Protein AF-A0A6B3EW82-F1 (afdb_monomer_lite)

Radius of gyration: 13.84 Å; chains: 1; bounding box: 27×20×46 Å

Foldseek 3Di:
DDDDDPVPDDFQPQVVLVCQLVLVQCVPPLQRDPVSSVLCVQLSDRHPVSVVVSSVCPDPVNVVVVVSVVSNVD

Secondary structure (DSSP, 8-state):
-PPP-STTPPTT-HHHHHHHHTT--TTSTTT-SHHHHHHHHHH---SHHHHHHHHHHSSHHHHHTTTTHHHH--

pLDDT: mean 92.71, std 6.21, range [66.0, 98.44]

Sequence (74 aa):
GEAPDIDAIEPGDPKTYQLIRSTETLGCFQIESPGQRDLVGRLQPSTFHDLVVDISLFRPGPVAADMVRPFIEA

Structure (mmCIF, N/CA/C/O backbone):
data_AF-A0A6B3EW82-F1
#
_entry.id   AF-A0A6B3EW82-F1
#
loop_
_atom_site.group_PDB
_atom_site.id
_atom_site.type_symbol
_atom_site.label_atom_id
_atom_site.label_alt_id
_atom_site.label_comp_id
_atom_site.label_asym_id
_atom_site.label_entity_id
_atom_site.label_seq_id
_atom_site.pdbx_PDB_ins_code
_atom_site.Cartn_x
_atom_site.Cartn_y
_atom_site.Cartn_z
_atom_site.occupancy
_atom_site.B_iso_or_equiv
_atom_site.auth_seq_id
_atom_site.auth_comp_id
_atom_site.auth_asym_id
_atom_site.auth_atom_id
_atom_site.pdbx_PDB_model_num
ATOM 1 N N . GLY A 1 1 ? -7.071 3.934 28.571 1.00 80.56 1 GLY A N 1
ATOM 2 C CA . GLY A 1 1 ? -7.758 3.221 27.482 1.00 80.56 1 GLY A CA 1
ATOM 3 C C . GLY A 1 1 ? -7.240 1.807 27.464 1.00 80.56 1 GLY A C 1
ATOM 4 O O . GLY A 1 1 ? -6.088 1.616 27.837 1.00 80.56 1 GLY A O 1
ATOM 5 N N . GLU A 1 2 ? -8.077 0.847 27.098 1.00 90.50 2 GLU A N 1
ATOM 6 C CA . GLU A 1 2 ? -7.637 -0.532 26.871 1.00 90.50 2 GLU A CA 1
ATOM 7 C C . GLU A 1 2 ? -6.829 -0.617 25.570 1.00 90.50 2 GLU A C 1
ATOM 9 O O . GLU A 1 2 ? -7.038 0.180 24.651 1.00 90.50 2 GLU A O 1
ATOM 14 N N . ALA A 1 3 ? -5.864 -1.537 25.522 1.00 93.75 3 ALA A N 1
ATOM 15 C CA . ALA A 1 3 ? -5.106 -1.800 24.306 1.00 93.75 3 ALA A CA 1
ATOM 16 C C . ALA A 1 3 ? -6.018 -2.490 23.273 1.00 93.75 3 ALA A C 1
ATOM 18 O O . ALA A 1 3 ? -6.790 -3.366 23.666 1.00 93.75 3 ALA A O 1
ATOM 19 N N . PRO A 1 4 ? -5.946 -2.131 21.979 1.00 91.75 4 PRO A N 1
ATOM 20 C CA . PRO A 1 4 ? -6.688 -2.839 20.942 1.00 91.75 4 PRO A CA 1
ATOM 21 C C . PRO A 1 4 ? -6.239 -4.301 20.841 1.00 91.75 4 PRO A C 1
ATOM 23 O O . PRO A 1 4 ? -5.038 -4.576 20.845 1.00 91.75 4 PRO A O 1
ATOM 26 N N . ASP A 1 5 ? -7.196 -5.215 20.699 1.00 95.50 5 ASP A N 1
ATOM 27 C CA . ASP A 1 5 ? -6.933 -6.598 20.304 1.00 95.50 5 ASP A CA 1
ATOM 28 C C . ASP A 1 5 ? -6.816 -6.664 18.775 1.00 95.50 5 ASP A C 1
ATOM 30 O O . ASP A 1 5 ? -7.790 -6.437 18.057 1.00 95.50 5 ASP A O 1
ATOM 34 N N . ILE A 1 6 ? -5.603 -6.913 18.279 1.00 93.62 6 ILE A N 1
ATOM 35 C CA . ILE A 1 6 ? -5.302 -6.926 16.843 1.00 93.62 6 ILE A CA 1
ATOM 36 C C . ILE A 1 6 ? -5.896 -8.163 16.159 1.00 93.62 6 ILE A C 1
ATOM 38 O O . ILE A 1 6 ? -6.319 -8.069 15.008 1.00 93.62 6 ILE A O 1
ATOM 42 N N . ASP A 1 7 ? -5.975 -9.294 16.864 1.00 95.44 7 ASP A N 1
ATOM 43 C CA . ASP A 1 7 ? -6.468 -10.556 16.301 1.00 95.4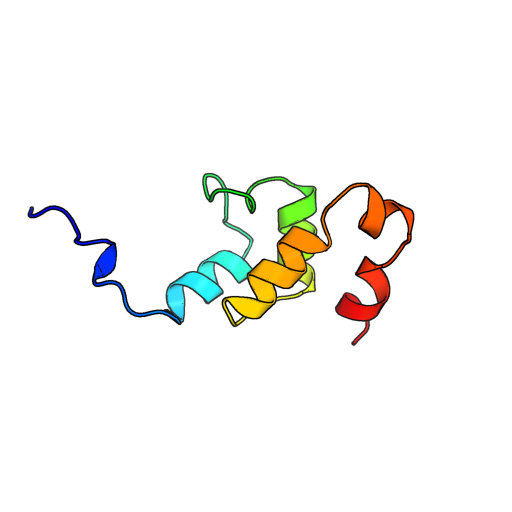4 7 ASP A CA 1
ATOM 44 C C . ASP A 1 7 ? -7.996 -10.547 16.119 1.00 95.44 7 ASP A C 1
ATOM 46 O O . ASP A 1 7 ? -8.543 -11.342 15.356 1.00 95.44 7 ASP A O 1
ATOM 50 N N . ALA A 1 8 ? -8.684 -9.613 16.783 1.00 94.94 8 ALA A N 1
ATOM 51 C CA . ALA A 1 8 ? -10.123 -9.397 16.672 1.00 94.94 8 ALA A CA 1
ATOM 52 C C . ALA A 1 8 ? -10.518 -8.374 15.586 1.00 94.94 8 ALA A C 1
ATOM 54 O O . ALA A 1 8 ? -11.699 -8.043 15.456 1.00 94.94 8 ALA A O 1
ATOM 55 N N . ILE A 1 9 ? -9.561 -7.829 14.824 1.00 92.44 9 ILE A N 1
ATOM 56 C CA . ILE A 1 9 ? -9.855 -6.849 13.771 1.00 92.44 9 ILE A CA 1
ATOM 57 C C . ILE A 1 9 ? -10.462 -7.552 12.554 1.00 92.44 9 ILE A C 1
ATOM 59 O O . ILE A 1 9 ? -9.834 -8.402 11.923 1.00 92.44 9 ILE A O 1
ATOM 63 N N . GLU A 1 10 ? -11.668 -7.131 12.176 1.00 93.44 10 GLU A N 1
ATOM 64 C CA . GLU A 1 10 ? -12.329 -7.608 10.961 1.00 93.44 10 GLU A CA 1
ATOM 65 C C . GLU A 1 10 ? -11.561 -7.173 9.695 1.00 93.44 10 GLU A C 1
ATOM 67 O O . GLU A 1 10 ? -11.215 -5.993 9.544 1.00 93.44 10 GLU A O 1
ATOM 72 N N . PRO A 1 11 ? -11.316 -8.087 8.739 1.00 92.69 11 PRO A N 1
ATOM 73 C CA . PRO A 1 11 ? -10.743 -7.731 7.449 1.00 92.69 11 PRO A CA 1
ATOM 74 C C . PRO A 1 11 ? -11.677 -6.822 6.644 1.00 92.69 11 PRO A C 1
ATOM 76 O O . PRO A 1 11 ? -12.898 -6.885 6.758 1.00 92.69 11 PRO A O 1
ATOM 79 N N . GLY A 1 12 ? -11.109 -6.038 5.727 1.00 92.88 12 GLY A N 1
ATOM 80 C CA . GLY A 1 12 ? -11.927 -5.325 4.740 1.00 92.88 12 GLY A CA 1
ATOM 81 C C . GLY A 1 12 ? -12.396 -3.930 5.163 1.00 92.88 12 GLY A C 1
ATOM 82 O O . GLY A 1 12 ? -13.281 -3.393 4.504 1.00 92.88 12 GLY A O 1
ATOM 83 N N . ASP A 1 13 ? -11.822 -3.330 6.214 1.00 96.19 13 ASP A N 1
ATOM 84 C CA . ASP A 1 13 ? -12.201 -1.984 6.666 1.00 96.19 13 ASP A CA 1
ATOM 85 C C . ASP A 1 13 ? -12.108 -0.938 5.530 1.00 96.19 13 ASP A C 1
ATOM 87 O O . ASP A 1 13 ? -11.005 -0.613 5.074 1.00 96.19 13 ASP A O 1
ATOM 91 N N . PRO A 1 14 ? -13.235 -0.343 5.087 1.00 96.19 14 PRO A N 1
ATOM 92 C CA . PRO A 1 14 ? -13.234 0.597 3.970 1.00 96.19 14 PRO A CA 1
ATOM 93 C C . PRO A 1 14 ? -12.379 1.843 4.211 1.00 96.19 14 PRO A C 1
ATOM 95 O O . PRO A 1 14 ? -11.845 2.405 3.253 1.00 96.19 14 PRO A O 1
ATOM 98 N N . LYS A 1 15 ? -12.236 2.291 5.466 1.00 97.19 15 LYS A N 1
ATOM 99 C CA . LYS A 1 15 ? -11.439 3.486 5.789 1.00 97.19 15 LYS A CA 1
ATOM 100 C C . LYS A 1 15 ? -9.947 3.228 5.606 1.00 97.19 15 LYS A C 1
ATOM 102 O O . LYS A 1 15 ? -9.247 4.095 5.090 1.00 97.19 15 LYS A O 1
ATOM 107 N N . THR A 1 16 ? -9.483 2.029 5.940 1.00 97.25 16 THR A N 1
ATOM 108 C CA . THR A 1 16 ? -8.109 1.584 5.699 1.00 97.25 16 THR A CA 1
ATOM 109 C C . THR A 1 16 ? -7.781 1.619 4.207 1.00 97.25 16 THR A C 1
ATOM 111 O O . THR A 1 16 ? -6.797 2.242 3.813 1.00 97.25 16 THR A O 1
ATOM 114 N N . TYR A 1 17 ? -8.631 1.056 3.342 1.00 98.00 17 TYR A N 1
ATOM 115 C CA . TYR A 1 17 ? -8.392 1.113 1.891 1.00 98.00 17 TYR A CA 1
ATOM 116 C C . TYR A 1 17 ? -8.532 2.528 1.317 1.00 98.00 17 TYR A C 1
ATOM 118 O O . TYR A 1 17 ? -7.870 2.863 0.340 1.00 98.00 17 TYR A O 1
ATOM 126 N N . GLN A 1 18 ? -9.358 3.397 1.906 1.00 98.19 18 GLN A N 1
ATOM 127 C CA . GLN A 1 18 ? -9.395 4.814 1.524 1.00 98.19 18 GLN A CA 1
ATOM 128 C C . GLN A 1 18 ? -8.080 5.535 1.852 1.00 9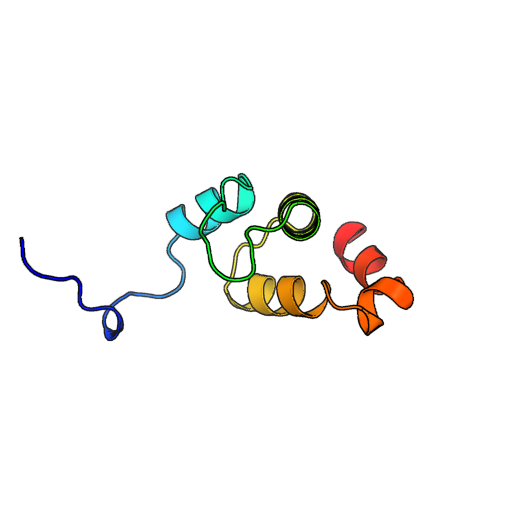8.19 18 GLN A C 1
ATOM 130 O O . GLN A 1 18 ? -7.562 6.229 0.982 1.00 98.19 18 GLN A O 1
ATOM 135 N N . LEU A 1 19 ? -7.519 5.330 3.050 1.00 98.44 19 LEU A N 1
ATOM 136 C CA . LEU A 1 19 ? -6.217 5.886 3.446 1.00 98.44 19 LEU A CA 1
ATOM 137 C C . LEU A 1 19 ? -5.090 5.388 2.533 1.00 98.44 19 LEU A C 1
ATOM 139 O O . LEU A 1 19 ? -4.258 6.161 2.073 1.00 98.44 19 LEU A O 1
ATOM 143 N N . ILE A 1 20 ? -5.070 4.089 2.243 1.00 98.38 20 ILE A N 1
ATOM 144 C CA . ILE A 1 20 ? -4.061 3.508 1.358 1.00 98.38 20 ILE A CA 1
ATOM 145 C C . ILE A 1 20 ? -4.147 4.145 -0.035 1.00 98.38 20 ILE A C 1
ATOM 147 O O . ILE A 1 20 ? -3.140 4.609 -0.569 1.00 98.38 20 ILE A O 1
ATOM 151 N N . ARG A 1 21 ? -5.354 4.230 -0.607 1.00 97.88 21 ARG A N 1
ATOM 152 C CA . ARG A 1 21 ? -5.589 4.800 -1.942 1.00 97.88 21 ARG A CA 1
ATOM 153 C C . ARG A 1 21 ? -5.369 6.311 -2.027 1.00 97.88 21 ARG A C 1
ATOM 155 O O . ARG A 1 21 ? -5.126 6.802 -3.128 1.00 97.88 21 ARG A O 1
ATOM 162 N N . SER A 1 22 ? -5.413 7.041 -0.905 1.00 98.12 22 SER A N 1
ATOM 163 C CA . SER A 1 22 ? -5.016 8.458 -0.864 1.00 98.12 22 SER A CA 1
ATOM 164 C C . SER A 1 22 ? -3.504 8.646 -0.989 1.00 98.12 22 SER A C 1
ATOM 166 O O . SER A 1 22 ? -3.040 9.766 -1.198 1.00 98.12 22 SER A O 1
ATOM 168 N N . THR A 1 23 ? -2.728 7.558 -0.910 1.00 97.88 23 THR A N 1
ATOM 169 C CA . THR A 1 23 ? -1.261 7.533 -0.877 1.00 97.88 23 THR A CA 1
ATOM 170 C C . THR A 1 23 ? -0.663 8.178 0.375 1.00 97.88 23 THR A C 1
ATOM 172 O O . THR A 1 23 ? 0.544 8.385 0.431 1.00 97.88 23 THR A O 1
ATOM 175 N N . GLU A 1 24 ? -1.443 8.486 1.415 1.00 98.06 24 GLU A N 1
ATOM 176 C CA . GLU A 1 24 ? -0.960 9.068 2.681 1.00 98.06 24 GLU A CA 1
ATOM 177 C C . GLU A 1 24 ? -0.422 7.993 3.642 1.00 98.06 24 GLU A C 1
ATOM 179 O O . GLU A 1 24 ? -0.781 7.916 4.811 1.00 98.06 24 GLU A O 1
ATOM 184 N N . THR A 1 25 ? 0.468 7.143 3.134 1.00 98.19 25 THR A N 1
ATOM 185 C CA . THR A 1 25 ? 0.921 5.898 3.774 1.00 98.19 25 THR A CA 1
ATOM 186 C C . THR A 1 25 ? 2.294 6.011 4.442 1.00 98.19 25 THR A C 1
ATOM 188 O O . THR A 1 25 ? 2.996 5.016 4.624 1.00 98.19 25 THR A O 1
ATOM 191 N N . LEU A 1 26 ? 2.730 7.223 4.793 1.00 97.81 26 LEU A N 1
ATOM 192 C CA . LEU A 1 26 ? 3.997 7.406 5.502 1.00 97.81 26 LEU A CA 1
ATOM 193 C C . LEU A 1 26 ? 3.927 6.726 6.881 1.00 97.81 26 LEU A C 1
ATOM 195 O O . LEU A 1 26 ? 3.043 7.041 7.675 1.00 97.81 26 LEU A O 1
ATOM 199 N N . GLY A 1 27 ? 4.861 5.815 7.167 1.00 97.69 27 GLY A N 1
ATOM 200 C CA . GLY A 1 27 ? 4.851 5.000 8.386 1.00 97.69 27 GLY A CA 1
ATOM 201 C C . GLY A 1 27 ? 3.999 3.730 8.287 1.00 97.69 27 GLY A C 1
ATOM 202 O O . GLY A 1 27 ? 3.919 2.974 9.255 1.00 97.69 27 GLY A O 1
ATOM 203 N N . CYS A 1 28 ? 3.377 3.460 7.135 1.00 97.88 28 CYS A N 1
ATOM 204 C CA . CYS A 1 28 ? 2.716 2.189 6.865 1.00 97.88 28 CYS A CA 1
ATOM 205 C C . CYS A 1 28 ? 3.724 1.194 6.279 1.00 97.88 28 CYS A C 1
ATOM 207 O O . CYS A 1 28 ? 4.275 1.400 5.195 1.00 97.88 28 CYS A O 1
ATOM 209 N N . PHE A 1 29 ? 3.936 0.083 6.985 1.00 97.75 29 PHE A N 1
ATOM 210 C CA . PHE A 1 29 ? 4.893 -0.948 6.591 1.00 97.75 29 PHE A CA 1
ATOM 211 C C . PHE A 1 29 ? 4.688 -1.416 5.139 1.00 97.75 29 PHE A C 1
ATOM 213 O O . PHE A 1 29 ? 3.569 -1.663 4.700 1.00 97.75 29 PHE A O 1
ATOM 220 N N . GLN A 1 30 ? 5.797 -1.543 4.405 1.00 97.12 30 GLN A N 1
ATOM 221 C CA . GLN A 1 30 ? 5.898 -1.905 2.981 1.00 97.12 30 GLN A CA 1
ATOM 222 C C . GLN A 1 30 ? 5.314 -0.915 1.968 1.00 97.12 30 GLN A C 1
ATOM 224 O O . GLN A 1 30 ? 5.791 -0.925 0.840 1.00 97.12 30 GLN A O 1
ATOM 229 N N . ILE A 1 31 ? 4.361 -0.052 2.338 1.00 97.62 31 ILE A N 1
ATOM 230 C CA . ILE A 1 31 ? 3.645 0.837 1.403 1.00 97.62 31 ILE A CA 1
ATOM 231 C C . ILE A 1 31 ? 4.006 2.329 1.516 1.00 97.62 31 ILE A C 1
ATOM 233 O O . ILE A 1 31 ? 3.294 3.179 0.991 1.00 97.62 31 ILE A O 1
ATOM 237 N N . GLU A 1 32 ? 5.118 2.669 2.171 1.00 98.00 32 GLU A N 1
ATOM 238 C CA . GLU A 1 32 ? 5.506 4.061 2.473 1.00 98.00 32 GLU A CA 1
ATOM 239 C C . GLU A 1 32 ? 6.455 4.726 1.459 1.00 98.00 32 GLU A C 1
ATOM 241 O O . GLU A 1 32 ? 6.545 5.956 1.405 1.00 98.00 32 GLU A O 1
ATOM 246 N N . SER A 1 33 ? 7.208 3.943 0.678 1.00 96.25 33 SER A N 1
ATOM 247 C CA . SER A 1 33 ? 8.259 4.501 -0.185 1.00 96.25 33 SER A CA 1
ATOM 248 C C . SER A 1 33 ? 7.669 5.311 -1.351 1.00 96.25 33 SER A C 1
ATOM 250 O O . SER A 1 33 ? 6.577 4.984 -1.815 1.00 96.25 33 SER A O 1
ATOM 252 N N . PRO A 1 34 ? 8.367 6.332 -1.890 1.00 96.06 34 PRO A N 1
ATOM 253 C CA . PRO A 1 34 ? 7.824 7.165 -2.967 1.00 96.06 34 PRO A CA 1
ATOM 254 C C . PRO A 1 34 ? 7.338 6.379 -4.195 1.00 96.06 34 PRO A C 1
ATOM 256 O O . PRO A 1 34 ? 6.246 6.639 -4.686 1.00 96.06 34 PRO A O 1
ATOM 259 N N . GLY A 1 35 ? 8.112 5.394 -4.665 1.00 93.75 35 GLY A N 1
ATOM 260 C CA . GLY A 1 35 ? 7.718 4.588 -5.827 1.00 93.75 35 GLY A CA 1
ATOM 261 C C . GLY A 1 35 ? 6.558 3.634 -5.534 1.00 93.75 35 GLY A C 1
ATOM 262 O O . GLY A 1 35 ? 5.701 3.426 -6.384 1.00 93.75 35 GLY A O 1
ATOM 263 N N . GLN A 1 36 ? 6.483 3.114 -4.310 1.00 95.88 36 GLN A N 1
ATOM 264 C CA . GLN A 1 36 ? 5.364 2.281 -3.881 1.00 95.88 36 GLN A CA 1
ATOM 265 C C . GLN A 1 36 ? 4.072 3.096 -3.740 1.00 95.88 36 GLN A C 1
ATOM 267 O O . GLN A 1 36 ? 3.002 2.630 -4.112 1.00 95.88 36 GLN A O 1
ATOM 272 N N . ARG A 1 37 ? 4.168 4.333 -3.241 1.00 96.94 37 ARG A N 1
ATOM 273 C CA . ARG A 1 37 ? 3.042 5.274 -3.160 1.00 96.94 37 ARG A CA 1
ATOM 274 C C . ARG A 1 37 ? 2.512 5.648 -4.543 1.00 96.94 37 ARG A C 1
ATOM 276 O O . ARG A 1 37 ? 1.299 5.727 -4.708 1.00 96.94 37 ARG A O 1
ATOM 283 N N . ASP A 1 38 ? 3.397 5.828 -5.527 1.00 94.75 38 ASP A N 1
ATOM 284 C CA . ASP A 1 38 ? 3.004 6.012 -6.931 1.00 94.75 38 ASP A CA 1
ATOM 285 C C . ASP A 1 38 ? 2.241 4.790 -7.461 1.00 94.75 38 ASP A C 1
ATOM 287 O O . ASP A 1 38 ? 1.143 4.935 -7.999 1.00 94.75 38 ASP A O 1
ATOM 291 N N . LEU A 1 39 ? 2.768 3.580 -7.232 1.00 94.25 39 LEU A N 1
ATOM 292 C CA . LEU A 1 39 ? 2.125 2.347 -7.683 1.00 94.25 39 LEU A CA 1
ATOM 293 C C . LEU A 1 39 ? 0.734 2.154 -7.064 1.00 94.25 39 LEU A C 1
ATOM 295 O O . LEU A 1 39 ? -0.234 1.972 -7.801 1.00 94.25 39 LEU A O 1
ATOM 299 N N . VAL A 1 40 ? 0.616 2.296 -5.741 1.00 96.62 40 VAL A N 1
ATOM 300 C CA . VAL A 1 40 ? -0.663 2.231 -5.013 1.00 96.62 40 VAL A CA 1
ATOM 301 C C . VAL A 1 40 ? -1.651 3.273 -5.536 1.00 96.62 40 VAL A C 1
ATOM 303 O O . VAL A 1 40 ? -2.831 2.976 -5.730 1.00 96.62 40 VAL A O 1
ATOM 306 N N . GLY A 1 41 ? -1.177 4.495 -5.800 1.00 95.69 41 GLY A N 1
ATOM 307 C CA . GLY A 1 41 ? -1.991 5.564 -6.372 1.00 95.69 41 GLY A CA 1
ATOM 308 C C . GLY A 1 41 ? -2.560 5.204 -7.745 1.00 95.69 41 GLY A C 1
ATOM 309 O O . GLY A 1 41 ? -3.699 5.563 -8.041 1.00 95.69 41 GLY A O 1
ATOM 310 N N . ARG A 1 42 ? -1.809 4.451 -8.555 1.00 94.31 42 ARG A N 1
ATOM 311 C CA . ARG A 1 42 ? -2.227 4.000 -9.890 1.00 94.31 42 ARG A CA 1
ATOM 312 C C . ARG A 1 42 ? -3.120 2.755 -9.848 1.00 94.31 42 ARG A C 1
ATOM 314 O O . ARG A 1 42 ? -4.086 2.709 -10.598 1.00 94.31 42 ARG A O 1
ATOM 321 N N . LEU A 1 43 ? -2.827 1.784 -8.979 1.00 94.56 43 LEU A N 1
ATOM 322 C CA . LEU A 1 43 ? -3.568 0.516 -8.883 1.00 94.56 43 LEU A CA 1
ATOM 323 C C . LEU A 1 43 ? -4.846 0.604 -8.039 1.00 94.56 43 LEU A C 1
ATOM 325 O O . LEU A 1 43 ? -5.734 -0.227 -8.199 1.00 94.56 43 LEU A O 1
ATOM 329 N N . GLN A 1 44 ? -4.961 1.603 -7.158 1.00 96.12 44 GLN A N 1
ATOM 330 C CA . GLN A 1 44 ? -6.151 1.852 -6.335 1.00 96.12 44 GLN A CA 1
ATOM 331 C C . GLN A 1 44 ? -6.679 0.592 -5.600 1.00 96.12 44 GLN A C 1
ATOM 333 O O . GLN A 1 44 ? -7.864 0.263 -5.724 1.00 96.12 44 GLN A O 1
ATOM 338 N N . PRO A 1 45 ? -5.847 -0.100 -4.793 1.00 96.25 45 PRO A N 1
ATOM 339 C CA . PRO A 1 45 ? -6.212 -1.367 -4.159 1.00 96.25 45 PRO A CA 1
ATOM 340 C C . PRO A 1 45 ? -7.441 -1.235 -3.251 1.00 96.25 45 PRO A C 1
ATOM 342 O O . PRO A 1 45 ? -7.558 -0.307 -2.447 1.00 96.25 45 PRO A O 1
ATOM 345 N N . SER A 1 46 ? -8.355 -2.194 -3.360 1.00 96.25 46 SER A N 1
ATOM 346 C CA . SER A 1 46 ? -9.641 -2.224 -2.651 1.00 96.25 46 SER A CA 1
ATOM 347 C C . SER A 1 46 ? -9.810 -3.445 -1.746 1.00 96.25 46 SER A C 1
ATOM 349 O O . SER A 1 46 ? -10.717 -3.482 -0.915 1.00 96.25 46 SER A O 1
ATOM 351 N N . THR A 1 47 ? -8.929 -4.434 -1.895 1.00 96.19 47 THR A N 1
ATOM 352 C CA . THR A 1 47 ? -8.919 -5.667 -1.114 1.00 96.19 47 THR A CA 1
ATOM 353 C C . THR A 1 47 ? -7.519 -5.998 -0.609 1.00 96.19 47 THR A C 1
ATOM 355 O O . THR A 1 47 ? -6.509 -5.483 -1.093 1.00 96.19 47 THR A O 1
ATOM 358 N N . PHE A 1 48 ? -7.443 -6.918 0.353 1.00 95.81 48 PHE A N 1
ATOM 359 C CA . PHE A 1 48 ? -6.161 -7.428 0.835 1.00 95.81 48 PHE A CA 1
ATOM 360 C C . PHE A 1 48 ? -5.383 -8.144 -0.278 1.00 95.81 48 PHE A C 1
ATOM 362 O O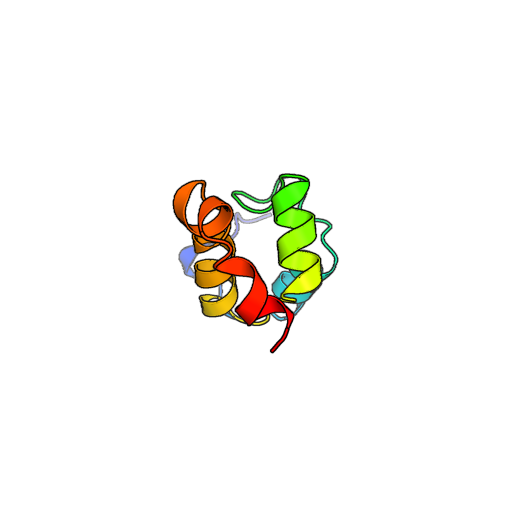 . PHE A 1 48 ? -4.160 -8.066 -0.332 1.00 95.81 48 PHE A O 1
ATOM 369 N N . HIS A 1 49 ? -6.088 -8.815 -1.194 1.00 96.12 49 HIS A N 1
ATOM 370 C CA . HIS A 1 49 ? -5.461 -9.471 -2.336 1.00 96.12 49 HIS A CA 1
ATOM 371 C C . HIS A 1 49 ? -4.776 -8.460 -3.264 1.00 96.12 49 HIS A C 1
ATOM 373 O O . HIS A 1 49 ? -3.638 -8.690 -3.669 1.00 96.12 49 HIS A O 1
ATOM 379 N N . ASP A 1 50 ? -5.416 -7.315 -3.518 1.00 95.56 50 ASP A N 1
ATOM 380 C CA . ASP A 1 50 ? -4.841 -6.245 -4.341 1.00 95.56 50 ASP A CA 1
ATOM 381 C C . ASP A 1 50 ? -3.523 -5.739 -3.736 1.00 95.56 50 ASP A C 1
ATOM 383 O O . ASP A 1 50 ? -2.544 -5.556 -4.453 1.00 95.56 50 ASP A O 1
ATOM 387 N N . LEU A 1 51 ? -3.459 -5.597 -2.405 1.00 96.19 51 LEU A N 1
ATOM 388 C CA . LEU A 1 51 ? -2.232 -5.211 -1.694 1.00 96.19 51 LEU A CA 1
ATOM 389 C C . LEU A 1 51 ? -1.114 -6.243 -1.839 1.00 96.19 51 LEU A C 1
ATOM 391 O O . LEU A 1 51 ? 0.045 -5.880 -2.034 1.00 96.19 51 LEU A O 1
ATOM 395 N N . VAL A 1 52 ? -1.448 -7.533 -1.754 1.00 96.19 52 VAL A N 1
ATOM 396 C CA . VAL A 1 52 ? -0.473 -8.611 -1.963 1.00 96.19 52 VAL A CA 1
ATOM 397 C C . VAL A 1 52 ? 0.094 -8.556 -3.383 1.00 96.19 52 VAL A C 1
ATOM 399 O O . VAL A 1 52 ? 1.305 -8.721 -3.558 1.00 96.19 52 VAL A O 1
ATOM 402 N N . VAL A 1 53 ? -0.751 -8.308 -4.388 1.00 93.56 53 VAL A N 1
ATOM 403 C CA . VAL A 1 53 ? -0.331 -8.154 -5.789 1.00 93.56 53 VAL A CA 1
ATOM 404 C C . VAL A 1 53 ? 0.560 -6.923 -5.956 1.00 93.56 53 VAL A C 1
ATOM 406 O O . VAL A 1 53 ? 1.673 -7.059 -6.460 1.00 93.56 53 VAL A O 1
ATOM 409 N N . ASP A 1 54 ? 0.124 -5.760 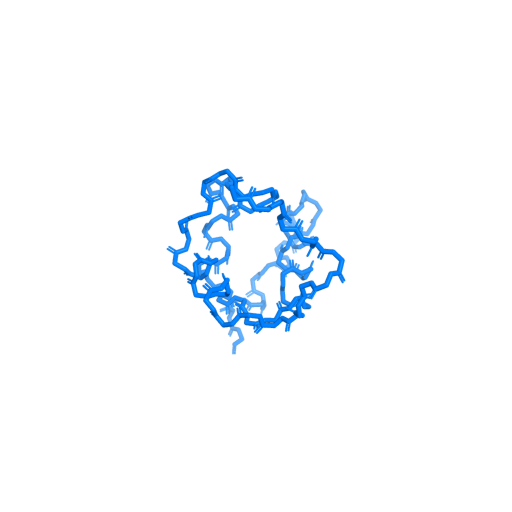-5.475 1.00 94.81 54 ASP A N 1
ATOM 410 C CA . ASP A 1 54 ? 0.844 -4.484 -5.567 1.00 94.81 54 ASP A CA 1
ATOM 411 C C . ASP A 1 54 ? 2.269 -4.592 -4.979 1.00 94.81 54 ASP A C 1
ATOM 413 O O . ASP A 1 54 ? 3.268 -4.397 -5.678 1.00 94.81 54 ASP A O 1
ATOM 417 N N . ILE A 1 55 ? 2.382 -5.071 -3.735 1.00 94.81 55 ILE A N 1
ATOM 418 C CA . ILE A 1 55 ? 3.671 -5.271 -3.047 1.00 94.81 55 ILE A CA 1
ATOM 419 C C . ILE A 1 55 ? 4.550 -6.310 -3.767 1.00 94.81 55 ILE A C 1
ATOM 421 O O . ILE A 1 55 ? 5.784 -6.256 -3.717 1.00 94.81 55 ILE A O 1
ATOM 425 N N . SER A 1 56 ? 3.941 -7.298 -4.426 1.00 93.69 56 SER A N 1
ATOM 426 C CA . SER A 1 56 ? 4.681 -8.306 -5.192 1.00 93.69 56 SER A CA 1
ATOM 427 C C . SER A 1 56 ? 5.224 -7.749 -6.509 1.00 93.69 56 SER A C 1
ATOM 429 O O . SER A 1 56 ? 6.316 -8.149 -6.920 1.00 93.69 56 SER A O 1
ATOM 431 N N . LEU A 1 57 ? 4.498 -6.824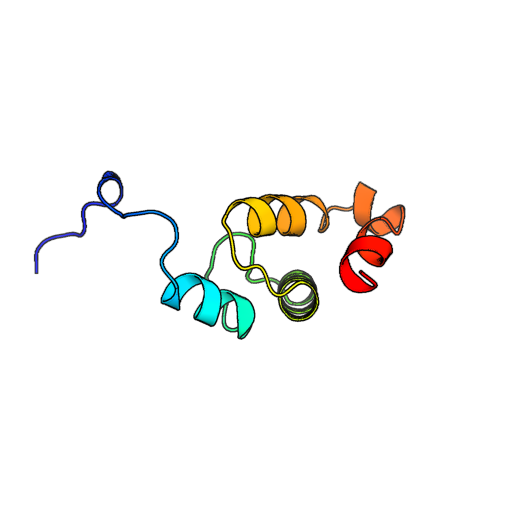 -7.147 1.00 90.56 57 LEU A N 1
ATOM 432 C CA . LEU A 1 57 ? 4.905 -6.140 -8.376 1.00 90.56 57 LEU A CA 1
ATOM 433 C C . LEU A 1 57 ? 6.038 -5.137 -8.133 1.00 90.56 57 LEU A C 1
ATOM 435 O O . LEU A 1 57 ? 6.908 -4.984 -8.989 1.00 90.56 57 LEU A O 1
ATOM 439 N N . PHE A 1 58 ? 6.094 -4.499 -6.965 1.00 89.81 58 PHE A N 1
ATOM 440 C CA . PHE A 1 58 ? 7.154 -3.546 -6.629 1.00 89.81 58 PHE A CA 1
ATOM 441 C C . PHE A 1 58 ? 8.431 -4.228 -6.112 1.00 89.81 58 PHE A C 1
ATOM 443 O O . PHE A 1 58 ? 8.913 -4.012 -4.997 1.00 89.81 58 PHE A O 1
ATOM 450 N N . ARG A 1 59 ? 9.000 -5.106 -6.942 1.00 89.38 59 ARG A N 1
ATOM 451 C CA . ARG A 1 59 ? 10.253 -5.826 -6.675 1.00 89.38 59 ARG A CA 1
ATOM 452 C C . ARG A 1 59 ? 11.181 -5.747 -7.891 1.00 89.38 59 ARG A C 1
ATOM 454 O O . ARG A 1 59 ? 10.684 -5.647 -9.012 1.00 89.38 59 ARG A O 1
ATOM 461 N N . PRO A 1 60 ? 12.516 -5.857 -7.720 1.00 85.88 60 PRO A N 1
ATOM 462 C CA . PRO A 1 60 ? 13.465 -5.654 -8.819 1.00 85.88 60 PRO A CA 1
ATOM 463 C C . PRO A 1 60 ? 13.193 -6.509 -10.062 1.00 85.88 60 PRO A C 1
ATOM 465 O O . PRO A 1 60 ? 13.287 -6.004 -11.172 1.00 85.88 60 PRO A O 1
ATOM 468 N N . GLY A 1 61 ? 12.822 -7.782 -9.883 1.00 90.94 61 GLY A N 1
ATOM 469 C CA . GLY A 1 61 ? 12.506 -8.683 -10.997 1.00 90.94 61 GLY A CA 1
ATOM 470 C C . GLY A 1 61 ? 11.280 -8.229 -11.800 1.00 90.94 61 GLY A C 1
ATOM 471 O O . GLY A 1 61 ? 11.432 -7.903 -12.975 1.00 90.94 61 GLY A O 1
ATOM 472 N N . PRO A 1 62 ? 10.084 -8.165 -11.185 1.00 84.81 62 PRO A N 1
ATOM 473 C CA . PRO A 1 62 ? 8.870 -7.716 -11.867 1.00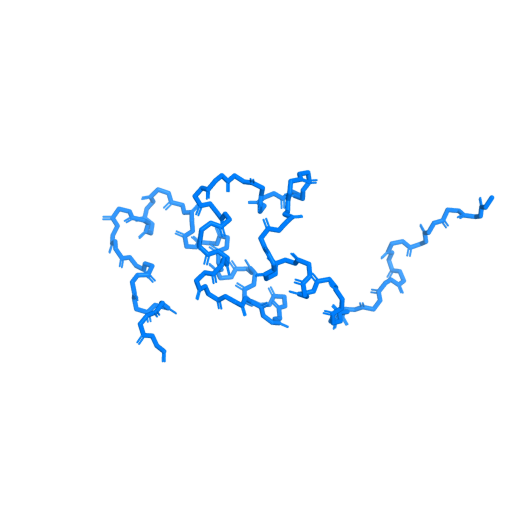 84.81 62 PRO A CA 1
ATOM 474 C C . PRO A 1 62 ? 8.964 -6.310 -12.476 1.00 84.81 62 PRO A C 1
ATOM 476 O O . PRO A 1 62 ? 8.492 -6.106 -13.593 1.00 84.81 62 PRO A O 1
ATOM 479 N N . VAL A 1 63 ? 9.622 -5.361 -11.797 1.00 84.06 63 VAL A N 1
ATOM 480 C CA . VAL A 1 63 ? 9.843 -4.004 -12.329 1.00 84.06 63 VAL A CA 1
ATOM 481 C C . VAL A 1 63 ? 10.759 -4.033 -13.554 1.00 84.06 63 VAL A C 1
ATOM 483 O O . VAL A 1 63 ? 10.432 -3.429 -14.572 1.00 84.06 63 VAL A O 1
ATOM 486 N N . ALA A 1 64 ? 11.882 -4.758 -13.499 1.00 82.94 64 ALA A N 1
ATOM 487 C CA . ALA A 1 64 ? 12.804 -4.868 -14.633 1.00 82.94 64 ALA A CA 1
ATOM 488 C C . ALA A 1 64 ? 12.185 -5.586 -15.846 1.00 82.94 64 ALA A C 1
ATOM 490 O O . ALA A 1 64 ? 12.610 -5.357 -16.976 1.00 82.94 64 ALA A O 1
ATOM 491 N N . ALA A 1 65 ? 11.188 -6.442 -15.612 1.00 85.69 65 ALA A N 1
ATOM 492 C CA . ALA A 1 65 ? 10.454 -7.169 -16.642 1.00 85.69 65 ALA A CA 1
ATOM 493 C C . ALA A 1 65 ? 9.206 -6.424 -17.169 1.00 85.69 65 ALA A C 1
ATOM 495 O O . ALA A 1 65 ? 8.437 -7.017 -17.920 1.00 85.69 65 ALA A O 1
ATOM 496 N N . ASP A 1 66 ? 8.984 -5.163 -16.770 1.00 84.38 66 ASP A N 1
ATOM 497 C CA . ASP A 1 66 ? 7.807 -4.345 -17.129 1.00 84.38 66 ASP A CA 1
ATOM 498 C C . ASP A 1 66 ? 6.455 -5.023 -16.804 1.00 84.38 66 ASP A C 1
ATOM 500 O O . ASP A 1 66 ? 5.419 -4.747 -17.409 1.00 84.38 66 ASP A O 1
ATOM 504 N N . MET A 1 67 ? 6.436 -5.917 -15.805 1.00 86.44 67 MET A N 1
ATOM 505 C CA . MET A 1 67 ? 5.238 -6.681 -15.416 1.00 86.44 67 MET A CA 1
ATOM 506 C C . MET A 1 67 ? 4.163 -5.818 -14.751 1.00 86.44 67 MET A C 1
ATOM 508 O O . MET A 1 67 ? 3.038 -6.270 -14.567 1.00 86.44 67 MET A O 1
ATOM 512 N N . VAL A 1 68 ? 4.511 -4.592 -14.365 1.00 82.06 68 VAL A N 1
ATOM 513 C CA . VAL A 1 68 ? 3.612 -3.645 -13.699 1.00 82.06 68 VAL A CA 1
ATOM 514 C C . VAL A 1 68 ? 2.608 -3.050 -14.691 1.00 82.06 68 VAL A C 1
ATOM 516 O O . VAL A 1 68 ? 1.457 -2.796 -14.346 1.00 82.06 68 VAL A O 1
ATOM 519 N N . ARG A 1 69 ? 3.028 -2.843 -15.943 1.00 83.50 69 ARG A N 1
ATOM 520 C CA . ARG A 1 69 ? 2.265 -2.105 -16.951 1.00 83.50 69 ARG A CA 1
ATOM 521 C C . ARG A 1 69 ? 0.872 -2.686 -17.246 1.00 83.50 69 ARG A C 1
ATOM 523 O O . ARG A 1 69 ? -0.080 -1.908 -17.197 1.00 83.50 69 ARG A O 1
ATOM 530 N N . PRO A 1 70 ? 0.695 -4.008 -17.451 1.00 83.12 70 PRO A N 1
ATOM 531 C CA . PRO A 1 70 ? -0.623 -4.586 -17.719 1.00 83.12 70 PRO A CA 1
ATOM 532 C C . PRO A 1 70 ? -1.637 -4.395 -16.585 1.00 83.12 70 PRO A C 1
ATOM 534 O O . PRO A 1 70 ? -2.831 -4.402 -16.847 1.00 83.12 70 PRO A O 1
ATOM 537 N N . PHE A 1 71 ? -1.181 -4.231 -15.339 1.00 79.50 71 PHE A N 1
ATOM 538 C CA . PHE A 1 71 ? -2.066 -4.038 -14.184 1.00 79.50 71 PHE A CA 1
ATOM 539 C C . PHE A 1 71 ? -2.567 -2.601 -14.054 1.00 79.50 71 PHE A C 1
ATOM 541 O O . PHE A 1 71 ? -3.594 -2.374 -13.428 1.00 79.50 71 PHE A O 1
ATOM 548 N N . ILE A 1 72 ? -1.845 -1.638 -14.629 1.00 79.50 72 ILE A N 1
ATOM 549 C CA . ILE A 1 72 ? -2.226 -0.223 -14.590 1.00 79.50 72 ILE A CA 1
ATOM 550 C C . ILE A 1 72 ? -3.042 0.176 -15.826 1.00 79.50 72 ILE A C 1
ATOM 552 O O . ILE A 1 72 ? -3.800 1.139 -15.784 1.00 79.50 72 ILE A O 1
ATOM 556 N N . GLU A 1 73 ? -2.865 -0.535 -16.940 1.00 80.25 73 GLU A N 1
ATOM 557 C CA . GLU A 1 73 ? -3.590 -0.291 -18.194 1.00 80.25 73 GLU A CA 1
ATOM 558 C C . GLU A 1 73 ? -4.905 -1.096 -18.316 1.00 80.25 73 GLU A C 1
ATOM 560 O O . GLU A 1 73 ? -5.592 -0.959 -19.329 1.00 80.25 73 GLU A O 1
ATOM 565 N N . ALA A 1 74 ? -5.240 -1.927 -17.320 1.00 66.00 74 ALA A N 1
ATOM 566 C CA . ALA A 1 74 ? -6.481 -2.711 -17.247 1.00 66.00 74 ALA A CA 1
ATOM 567 C C . ALA A 1 74 ? -7.671 -1.881 -16.738 1.00 66.00 74 ALA A C 1
ATOM 569 O O . ALA A 1 74 ? -8.791 -2.109 -17.253 1.00 66.00 74 ALA A O 1
#